Protein AF-A0A353Z4B7-F1 (afdb_monomer_lite)

Structure (mmCIF, N/C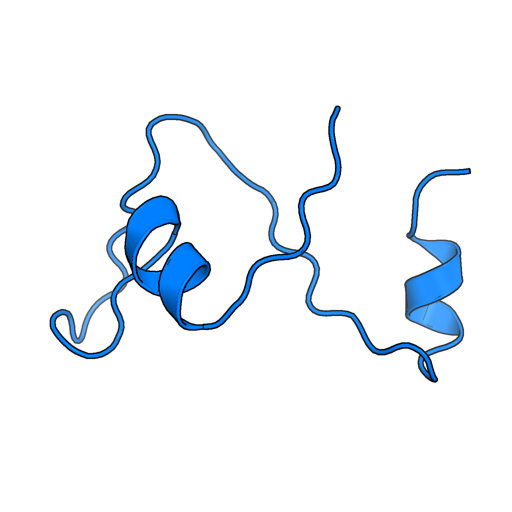A/C/O backbone):
data_AF-A0A353Z4B7-F1
#
_entry.id   AF-A0A353Z4B7-F1
#
loop_
_atom_site.group_PDB
_atom_site.id
_atom_site.type_symbol
_atom_site.label_atom_id
_atom_site.label_alt_id
_atom_site.label_comp_id
_atom_site.label_asym_id
_atom_site.label_entity_id
_atom_site.label_seq_id
_atom_site.pdbx_PDB_ins_code
_atom_site.Cartn_x
_atom_site.Cartn_y
_atom_site.Cartn_z
_atom_site.occupancy
_atom_site.B_iso_or_equiv
_atom_site.auth_seq_id
_atom_site.auth_comp_id
_atom_site.auth_asym_id
_atom_site.auth_atom_id
_atom_site.pdbx_PDB_model_num
ATOM 1 N N . MET A 1 1 ? -3.414 13.989 -11.359 1.00 56.12 1 MET A N 1
ATOM 2 C CA . MET A 1 1 ? -3.312 12.860 -10.411 1.00 56.12 1 MET A CA 1
ATOM 3 C C . MET A 1 1 ? -1.939 12.953 -9.783 1.00 56.12 1 MET A C 1
ATOM 5 O O . MET A 1 1 ? -0.976 12.970 -10.532 1.00 56.12 1 MET A O 1
ATOM 9 N N . ALA A 1 2 ? -1.850 13.154 -8.470 1.00 66.00 2 ALA A N 1
ATOM 10 C CA . ALA A 1 2 ? -0.561 13.230 -7.791 1.00 66.00 2 ALA A CA 1
ATOM 11 C C . ALA A 1 2 ? -0.169 11.818 -7.350 1.00 66.00 2 ALA A C 1
ATOM 13 O O . ALA A 1 2 ? -0.953 11.157 -6.672 1.00 66.00 2 ALA A O 1
ATOM 14 N N . LEU A 1 3 ? 1.003 11.361 -7.783 1.00 74.44 3 LEU A N 1
ATOM 15 C CA . LEU A 1 3 ? 1.599 10.120 -7.311 1.00 74.44 3 LEU A CA 1
ATOM 16 C C . LEU A 1 3 ? 2.277 10.424 -5.970 1.00 74.44 3 LEU A C 1
ATOM 18 O O . LEU A 1 3 ? 3.153 11.283 -5.898 1.00 74.44 3 LEU A O 1
ATOM 22 N N . GLU A 1 4 ? 1.813 9.778 -4.902 1.00 85.25 4 GLU A N 1
ATOM 23 C CA . GLU A 1 4 ? 2.369 9.914 -3.554 1.00 85.25 4 GLU A CA 1
ATOM 24 C C . GLU A 1 4 ? 3.040 8.590 -3.177 1.00 85.25 4 GLU A C 1
ATOM 26 O O . GLU A 1 4 ? 2.382 7.550 -3.142 1.00 85.25 4 GLU A O 1
ATOM 31 N N . HIS A 1 5 ? 4.346 8.615 -2.894 1.00 87.12 5 HIS A N 1
ATOM 32 C CA . HIS A 1 5 ? 5.034 7.447 -2.349 1.00 87.12 5 HIS A CA 1
ATOM 33 C C . HIS A 1 5 ? 4.628 7.253 -0.888 1.00 87.12 5 HIS A C 1
ATOM 35 O O . HIS A 1 5 ? 4.907 8.096 -0.033 1.00 87.12 5 HIS A O 1
ATOM 41 N N . LEU A 1 6 ? 3.963 6.135 -0.602 1.00 90.06 6 LEU A N 1
ATOM 42 C CA . LEU A 1 6 ? 3.522 5.800 0.746 1.00 90.06 6 LEU A CA 1
ATOM 43 C C . LEU A 1 6 ? 4.630 5.068 1.509 1.00 90.06 6 LEU A C 1
ATOM 45 O O . LEU A 1 6 ? 5.223 4.111 1.014 1.00 90.06 6 LEU A O 1
ATOM 49 N N . THR A 1 7 ? 4.876 5.495 2.745 1.00 94.12 7 THR A N 1
ATOM 50 C CA . THR A 1 7 ? 5.659 4.734 3.721 1.00 94.12 7 THR A CA 1
ATOM 51 C C . THR A 1 7 ? 4.738 3.760 4.456 1.00 94.12 7 THR A C 1
ATOM 53 O O .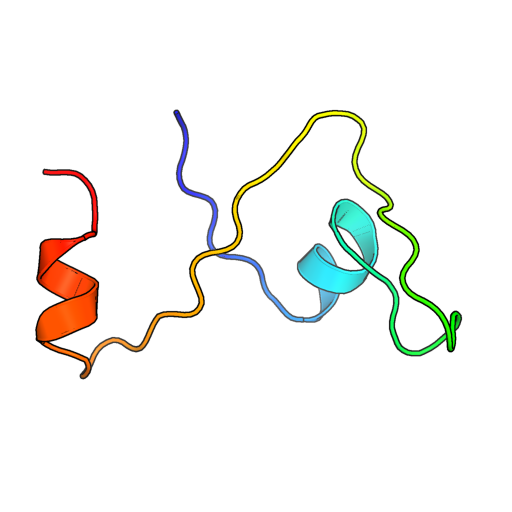 THR A 1 7 ? 3.512 3.826 4.347 1.00 94.12 7 THR A O 1
ATOM 56 N N . LYS A 1 8 ? 5.309 2.856 5.263 1.00 93.38 8 LYS A N 1
ATOM 57 C CA . LYS A 1 8 ? 4.508 1.950 6.102 1.00 93.38 8 LYS A CA 1
ATOM 58 C C . LYS A 1 8 ? 3.551 2.719 7.025 1.00 93.38 8 LYS A C 1
ATOM 60 O O . LYS A 1 8 ? 2.420 2.283 7.214 1.00 93.38 8 LYS A O 1
ATOM 65 N N . GLU A 1 9 ? 3.994 3.830 7.611 1.00 94.19 9 GLU A N 1
ATOM 66 C CA . GLU A 1 9 ? 3.149 4.648 8.488 1.00 94.19 9 GLU A CA 1
ATOM 67 C C . GLU A 1 9 ? 2.007 5.298 7.712 1.00 94.19 9 GLU A C 1
ATOM 69 O O . GLU A 1 9 ? 0.846 5.081 8.059 1.00 94.19 9 GLU A O 1
ATOM 74 N N . THR A 1 10 ? 2.302 5.982 6.602 1.00 93.44 10 THR A N 1
ATOM 75 C CA . THR A 1 10 ? 1.252 6.663 5.831 1.00 93.44 10 THR A CA 1
ATOM 76 C C . THR A 1 10 ? 0.283 5.687 5.164 1.00 93.44 10 THR A C 1
ATOM 78 O O . THR A 1 10 ? -0.896 6.005 5.016 1.00 93.44 10 THR A O 1
ATOM 81 N N . PHE A 1 11 ? 0.719 4.467 4.832 1.00 94.44 11 PHE A N 1
ATOM 82 C CA . PHE A 1 11 ? -0.168 3.403 4.357 1.00 94.44 11 PHE A CA 1
ATOM 83 C C . PHE A 1 11 ? -1.170 2.960 5.431 1.00 94.44 11 PHE A C 1
ATOM 85 O O . PHE A 1 11 ? -2.353 2.788 5.131 1.00 94.44 11 PHE A O 1
ATOM 92 N N . LYS A 1 12 ? -0.731 2.805 6.688 1.00 94.44 12 LYS A N 1
ATOM 93 C CA . LYS A 1 12 ? -1.628 2.420 7.791 1.00 94.44 12 LYS A CA 1
ATOM 94 C C . LYS A 1 12 ? -2.682 3.488 8.076 1.00 94.44 12 LYS A C 1
ATOM 96 O O . LYS A 1 12 ? -3.809 3.138 8.406 1.00 94.44 12 LYS A O 1
ATOM 101 N N . GLU A 1 13 ? -2.325 4.760 7.935 1.00 93.44 13 GLU A N 1
ATOM 102 C CA . GLU A 1 13 ? -3.231 5.886 8.188 1.00 93.44 13 GLU A CA 1
ATOM 103 C C . GLU A 1 13 ? -4.210 6.143 7.039 1.00 93.44 13 GLU A C 1
ATOM 105 O O . GLU A 1 13 ? -5.380 6.427 7.279 1.00 93.44 13 GLU A O 1
ATOM 110 N N . LYS A 1 14 ? -3.740 6.067 5.787 1.00 92.94 14 LYS A N 1
ATOM 111 C CA . LYS A 1 14 ? -4.515 6.502 4.612 1.00 92.94 14 LYS A CA 1
ATOM 112 C C . LYS A 1 14 ? -5.158 5.361 3.825 1.00 92.94 14 LYS A C 1
ATOM 114 O O . LYS A 1 14 ? -6.053 5.625 3.024 1.00 92.94 14 LYS A O 1
ATOM 119 N N . VAL A 1 15 ? -4.684 4.124 3.991 1.00 94.06 15 VAL A N 1
ATOM 120 C CA . VAL A 1 15 ? -5.112 2.976 3.177 1.00 94.06 15 VAL A CA 1
ATOM 121 C C . VAL A 1 15 ? -5.664 1.863 4.050 1.00 94.06 15 VAL A C 1
ATOM 123 O O . VAL A 1 15 ? -6.862 1.614 3.997 1.00 94.06 15 VAL A O 1
ATOM 126 N N . PHE A 1 16 ? -4.823 1.185 4.830 1.00 95.19 16 PHE A N 1
ATOM 127 C CA . PHE A 1 16 ? -5.246 0.035 5.627 1.00 95.19 16 PHE A CA 1
ATOM 128 C C . PHE A 1 16 ? -4.305 -0.228 6.803 1.00 95.19 16 PHE A C 1
ATOM 130 O O . PHE A 1 16 ? -3.128 -0.559 6.623 1.00 95.19 16 PHE A O 1
ATOM 137 N N . ASN A 1 17 ? -4.844 -0.158 8.022 1.00 95.50 17 ASN A N 1
ATOM 138 C CA . ASN A 1 17 ? -4.115 -0.539 9.225 1.00 95.50 17 ASN A CA 1
ATOM 139 C C . ASN A 1 17 ? -4.203 -2.053 9.478 1.00 95.50 17 ASN A C 1
ATOM 141 O O . ASN A 1 17 ? -5.103 -2.532 10.175 1.00 95.50 17 ASN A O 1
ATOM 145 N N . PHE A 1 18 ? -3.222 -2.776 8.939 1.00 93.81 18 PHE A N 1
ATOM 146 C CA . PHE A 1 18 ? -3.081 -4.230 9.058 1.00 93.81 18 PHE A CA 1
ATOM 147 C C . PHE A 1 18 ? -2.617 -4.726 10.440 1.00 93.81 18 PHE A C 1
ATOM 149 O O . PHE A 1 18 ? -2.557 -5.930 10.667 1.00 93.81 18 PHE A O 1
ATOM 156 N N . GLU A 1 19 ? -2.243 -3.832 11.361 1.00 94.25 19 GLU A N 1
ATOM 157 C CA . GLU A 1 19 ? -1.851 -4.211 12.729 1.00 94.25 19 GLU A CA 1
ATOM 158 C C . GLU A 1 19 ? -3.067 -4.256 13.667 1.00 94.25 19 GLU A C 1
ATOM 160 O O . GLU A 1 19 ? -3.083 -5.018 14.631 1.00 94.25 19 GLU A O 1
ATOM 165 N N . VAL A 1 20 ? -4.096 -3.456 13.371 1.00 94.62 20 VAL A N 1
ATOM 166 C CA . VAL A 1 20 ? -5.328 -3.363 14.169 1.00 94.62 20 VAL A CA 1
ATOM 167 C C . VAL A 1 20 ? -6.436 -4.240 13.594 1.00 94.62 20 VAL A C 1
ATOM 169 O O . VAL A 1 20 ? -7.149 -4.909 14.340 1.00 94.62 20 VAL A O 1
ATOM 172 N N . ASN A 1 21 ? -6.586 -4.248 12.270 1.00 93.81 21 ASN A N 1
ATOM 173 C CA . ASN A 1 21 ? -7.660 -4.962 11.593 1.00 93.81 21 ASN A CA 1
ATOM 174 C C . ASN A 1 21 ? -7.118 -6.249 10.960 1.00 93.81 21 ASN A C 1
ATOM 176 O O . ASN A 1 21 ? -6.119 -6.217 10.243 1.00 93.81 21 ASN A O 1
ATOM 180 N N . LYS A 1 22 ? -7.797 -7.378 11.201 1.00 92.44 22 LYS A N 1
ATOM 181 C CA . LYS A 1 22 ? -7.495 -8.651 10.521 1.00 92.44 22 LYS A CA 1
ATOM 182 C C . LYS A 1 22 ? -8.117 -8.724 9.128 1.00 92.44 22 LYS A C 1
ATOM 184 O O . LYS A 1 22 ? -7.512 -9.283 8.221 1.00 92.44 22 LYS A O 1
ATOM 189 N N . ASP A 1 23 ? -9.299 -8.140 8.979 1.00 94.94 23 ASP A N 1
ATOM 190 C CA . ASP A 1 23 ? -10.023 -8.046 7.717 1.00 94.94 23 ASP A CA 1
ATOM 191 C C . ASP A 1 23 ? -9.751 -6.701 7.039 1.00 94.94 23 ASP A C 1
ATOM 193 O O . ASP A 1 23 ? -9.483 -5.697 7.705 1.00 94.94 23 ASP A O 1
ATOM 197 N N 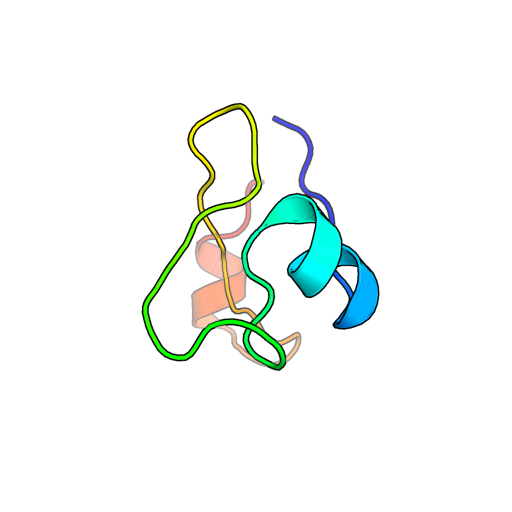. TRP A 1 24 ? -9.822 -6.672 5.706 1.00 92.00 24 TRP A N 1
ATOM 198 C CA . TRP A 1 24 ? -9.562 -5.461 4.931 1.00 92.00 24 TRP A CA 1
ATOM 199 C C . TRP A 1 24 ? -10.562 -4.347 5.271 1.00 92.00 24 TRP A C 1
ATOM 201 O O . TRP A 1 24 ? -11.770 -4.498 5.083 1.00 92.00 24 TRP A O 1
ATOM 211 N N . LYS A 1 25 ? -10.039 -3.201 5.715 1.00 93.81 25 LYS A N 1
ATOM 212 C CA . LYS A 1 25 ? -10.810 -1.995 6.029 1.00 93.81 25 LYS A CA 1
ATOM 213 C C . LYS A 1 25 ? -10.112 -0.770 5.451 1.00 93.81 25 LYS A C 1
ATOM 215 O O . LYS A 1 25 ? -9.103 -0.318 5.980 1.00 93.81 25 LYS A O 1
ATOM 220 N N . PHE A 1 26 ? -10.644 -0.245 4.354 1.00 94.06 26 PHE A N 1
ATOM 221 C CA . PHE A 1 26 ? -10.067 0.934 3.722 1.00 94.06 26 PHE A CA 1
ATOM 222 C C . PHE A 1 26 ? -10.318 2.190 4.576 1.00 94.06 26 PHE A C 1
ATOM 224 O O . PHE A 1 26 ? -11.466 2.481 4.906 1.00 94.06 26 PHE A O 1
ATOM 231 N N . GLU A 1 27 ? -9.258 2.919 4.932 1.00 92.00 27 GLU A N 1
ATOM 232 C CA . GLU A 1 27 ? -9.321 4.118 5.794 1.00 92.00 27 GLU A CA 1
ATOM 233 C C . GLU A 1 27 ? -9.424 5.436 4.993 1.00 92.00 27 GLU A C 1
ATOM 235 O O . GLU A 1 27 ? -9.647 6.507 5.557 1.00 92.00 27 GLU A O 1
ATOM 240 N N . GLY A 1 28 ? -9.277 5.383 3.666 1.00 90.88 28 GLY A N 1
ATOM 241 C CA . GLY A 1 28 ? -9.335 6.560 2.802 1.00 90.88 28 GLY A CA 1
ATOM 242 C C . GLY A 1 28 ? -10.760 7.038 2.493 1.00 90.88 28 GLY A C 1
ATOM 243 O O . GLY A 1 28 ? -11.727 6.280 2.500 1.00 90.88 28 GLY A O 1
ATOM 244 N N . SER A 1 29 ? -10.893 8.321 2.145 1.00 92.12 29 SER A N 1
ATOM 245 C CA . SER A 1 29 ? -12.183 8.954 1.812 1.00 92.12 29 SER A CA 1
ATOM 246 C C . SER A 1 29 ? -12.573 8.870 0.333 1.00 92.12 29 SER A C 1
ATOM 248 O O . SER A 1 29 ? -13.701 9.198 -0.035 1.00 92.12 29 SER A O 1
ATOM 250 N N . LYS A 1 30 ? -11.644 8.461 -0.536 1.00 90.19 30 LYS A N 1
ATOM 251 C CA . LYS A 1 30 ? -11.844 8.323 -1.984 1.00 90.19 30 LY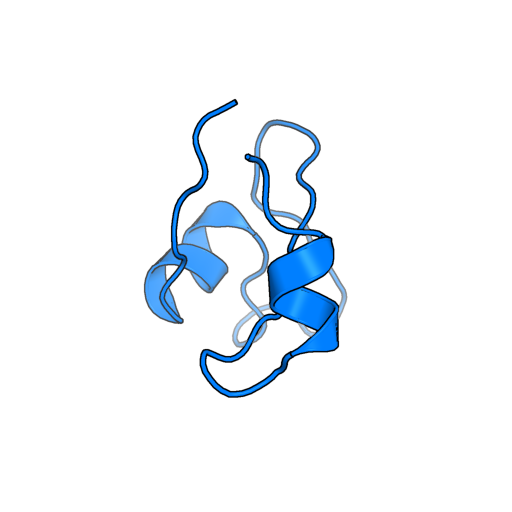S A CA 1
ATOM 252 C C . LYS A 1 30 ? -11.254 6.999 -2.461 1.00 90.19 30 LYS A C 1
ATOM 254 O O . LYS A 1 30 ? -10.256 6.569 -1.885 1.00 90.19 30 LYS A O 1
ATOM 259 N N . PRO A 1 31 ? -11.802 6.388 -3.527 1.00 90.75 31 PRO A N 1
ATOM 260 C CA . PRO A 1 31 ? -11.177 5.232 -4.156 1.00 90.75 31 PRO A CA 1
ATOM 261 C C . PRO A 1 31 ? -9.724 5.538 -4.526 1.00 90.75 31 PRO A C 1
ATOM 263 O O . PRO A 1 31 ? -9.426 6.615 -5.048 1.00 90.75 31 PRO A O 1
ATOM 266 N N . ALA A 1 32 ? -8.836 4.588 -4.255 1.00 90.44 32 ALA A N 1
ATOM 267 C CA . ALA A 1 32 ? -7.413 4.704 -4.527 1.00 90.44 32 ALA A CA 1
ATOM 268 C C . ALA A 1 32 ? -6.914 3.457 -5.263 1.00 90.44 32 ALA A C 1
ATOM 270 O O . ALA A 1 32 ? -7.430 2.358 -5.061 1.00 90.44 32 ALA A O 1
ATOM 271 N N . ILE A 1 33 ? -5.896 3.646 -6.101 1.00 90.38 33 ILE A N 1
ATOM 272 C CA . ILE A 1 33 ? -5.128 2.564 -6.718 1.00 90.38 33 ILE A CA 1
ATOM 273 C C . ILE A 1 33 ? -3.770 2.544 -6.029 1.00 90.38 33 ILE A C 1
ATOM 275 O O . ILE A 1 33 ? -3.131 3.589 -5.903 1.00 90.38 33 ILE A O 1
ATOM 279 N N . ILE A 1 34 ? -3.351 1.366 -5.574 1.00 90.31 34 ILE A N 1
ATOM 280 C CA . ILE A 1 34 ? -2.043 1.160 -4.956 1.00 90.31 34 ILE A CA 1
ATOM 281 C C . ILE A 1 34 ? -1.156 0.433 -5.962 1.00 90.31 34 ILE A C 1
ATOM 283 O O . ILE A 1 34 ? -1.449 -0.705 -6.325 1.00 90.31 34 ILE A O 1
ATOM 287 N N . ASP A 1 35 ? -0.091 1.099 -6.407 1.00 89.00 35 ASP A N 1
ATOM 288 C CA . ASP A 1 35 ? 0.949 0.502 -7.242 1.00 89.00 35 ASP A CA 1
ATOM 289 C C . ASP A 1 35 ? 2.122 0.057 -6.361 1.00 89.00 35 ASP A C 1
ATOM 291 O O . ASP A 1 35 ? 2.845 0.875 -5.787 1.00 89.00 35 ASP A O 1
ATOM 295 N N . PHE A 1 36 ? 2.280 -1.256 -6.214 1.00 88.31 36 PHE A N 1
ATOM 296 C CA . PHE A 1 36 ? 3.421 -1.837 -5.519 1.00 88.31 36 PHE A CA 1
ATOM 297 C C . PHE A 1 36 ? 4.571 -1.998 -6.510 1.00 88.31 36 PHE A C 1
ATOM 299 O O . PHE A 1 36 ? 4.676 -3.012 -7.201 1.00 88.31 36 PHE A O 1
ATOM 306 N N . TYR A 1 37 ? 5.441 -0.992 -6.560 1.00 86.25 37 TYR A N 1
ATOM 307 C CA . TYR A 1 37 ? 6.571 -0.961 -7.478 1.00 86.25 37 TYR A CA 1
ATOM 308 C C . TYR A 1 37 ? 7.910 -1.202 -6.766 1.00 86.25 37 TYR A C 1
ATOM 310 O O . TYR A 1 37 ? 8.032 -1.122 -5.542 1.00 86.25 37 TYR A O 1
ATOM 318 N N . ALA A 1 38 ? 8.939 -1.479 -7.565 1.00 86.25 38 ALA A N 1
ATOM 319 C CA . ALA A 1 38 ? 10.328 -1.460 -7.131 1.00 86.25 38 ALA A CA 1
ATOM 320 C C . ALA A 1 38 ? 11.196 -0.763 -8.186 1.00 86.25 38 ALA A C 1
ATOM 322 O O . ALA A 1 38 ? 10.966 -0.928 -9.386 1.00 86.25 38 ALA A O 1
ATOM 323 N N . ASP A 1 39 ? 12.241 -0.047 -7.765 1.00 83.88 39 ASP A N 1
ATOM 324 C CA . ASP A 1 39 ? 13.110 0.726 -8.671 1.00 83.88 39 ASP A CA 1
ATOM 325 C C . ASP A 1 39 ? 13.852 -0.134 -9.706 1.00 83.88 39 ASP A C 1
ATOM 327 O O . ASP A 1 39 ? 14.303 0.362 -10.740 1.00 83.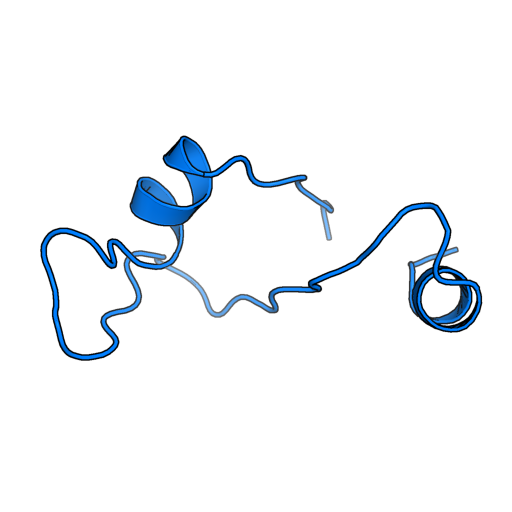88 39 ASP A O 1
ATOM 331 N N . TRP A 1 40 ? 13.991 -1.433 -9.456 1.00 87.25 40 TRP A N 1
ATOM 332 C CA . TRP A 1 40 ? 14.629 -2.393 -10.361 1.00 87.25 40 TRP A CA 1
ATOM 333 C C . TRP A 1 40 ? 13.623 -3.153 -11.241 1.00 87.25 40 TRP A C 1
ATOM 335 O O . TRP A 1 40 ? 14.026 -3.895 -12.137 1.00 87.25 40 TRP A O 1
ATOM 345 N N . CYS A 1 41 ? 12.318 -2.959 -11.038 1.00 86.94 41 CYS A N 1
ATOM 346 C CA . CYS A 1 41 ? 11.280 -3.610 -11.827 1.00 86.94 41 CYS A CA 1
ATOM 347 C C . CYS A 1 41 ? 11.074 -2.873 -13.161 1.00 86.94 41 CYS A C 1
ATOM 349 O O . CYS A 1 41 ? 10.356 -1.876 -13.240 1.00 86.94 41 CYS A O 1
ATOM 351 N N . ALA A 1 42 ? 11.694 -3.376 -14.232 1.00 78.81 42 ALA A N 1
ATOM 352 C CA . ALA A 1 42 ? 11.550 -2.801 -15.572 1.00 78.81 42 ALA A CA 1
ATOM 353 C C . ALA A 1 42 ? 10.090 -2.774 -16.090 1.00 78.81 42 ALA A C 1
ATOM 355 O O . ALA A 1 42 ? 9.688 -1.730 -16.601 1.00 78.81 42 ALA A O 1
ATOM 356 N N . PRO A 1 43 ? 9.257 -3.824 -15.907 1.00 81.75 43 PRO A N 1
ATOM 357 C CA . PRO A 1 43 ? 7.840 -3.767 -16.279 1.00 81.75 43 PRO A CA 1
ATOM 358 C C . PRO A 1 43 ? 7.043 -2.707 -15.504 1.00 81.75 43 PRO A C 1
ATOM 360 O O . PRO A 1 43 ? 6.184 -2.050 -16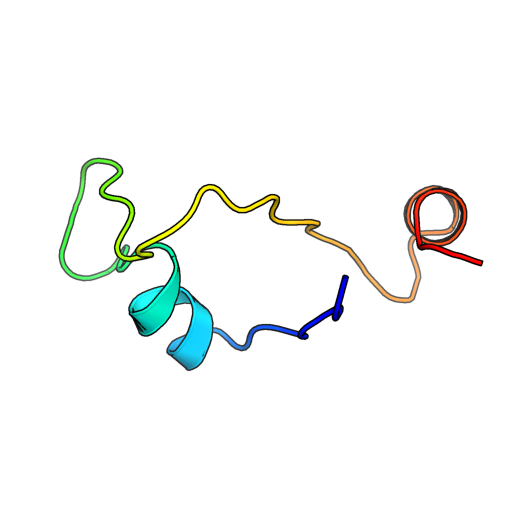.080 1.00 81.75 43 PRO A O 1
ATOM 363 N N . CYS A 1 44 ? 7.356 -2.487 -14.223 1.00 81.62 44 CYS A N 1
ATOM 364 C CA . CYS A 1 44 ? 6.670 -1.499 -13.387 1.00 81.62 44 CYS A CA 1
ATOM 365 C C . CYS A 1 44 ? 6.924 -0.068 -13.891 1.00 81.62 44 CYS A C 1
ATOM 367 O O . CYS A 1 44 ? 6.008 0.745 -13.969 1.00 81.62 44 CYS A O 1
ATOM 369 N N . LYS A 1 45 ? 8.155 0.220 -14.340 1.00 76.25 45 LYS A N 1
ATOM 370 C CA . LYS A 1 45 ? 8.514 1.522 -14.930 1.00 76.25 45 LYS A CA 1
ATOM 371 C C . LYS A 1 45 ? 7.748 1.844 -16.212 1.00 76.25 45 LYS A C 1
ATOM 373 O O . LYS A 1 45 ? 7.614 3.015 -16.535 1.00 76.25 45 LYS A O 1
ATOM 378 N N . MET A 1 46 ? 7.260 0.833 -16.933 1.00 78.38 46 MET A N 1
ATOM 379 C CA . MET A 1 46 ? 6.445 1.039 -18.135 1.00 78.38 46 MET A CA 1
ATOM 380 C C . MET A 1 46 ? 4.998 1.438 -17.814 1.00 78.38 46 MET A C 1
ATOM 382 O O . MET A 1 46 ? 4.329 2.005 -18.671 1.00 78.38 46 MET A O 1
ATOM 386 N N . VAL A 1 47 ? 4.510 1.114 -16.612 1.00 78.56 47 VAL A N 1
ATOM 387 C CA . VAL A 1 47 ? 3.149 1.437 -16.144 1.00 78.56 47 VAL A CA 1
ATOM 388 C C . VAL A 1 47 ? 3.107 2.801 -15.448 1.00 78.56 47 VAL A C 1
ATOM 390 O O . VAL A 1 47 ? 2.050 3.429 -15.383 1.00 78.56 47 VAL A O 1
ATOM 393 N N . ALA A 1 48 ? 4.256 3.280 -14.960 1.00 75.75 48 ALA A N 1
ATOM 394 C CA . ALA A 1 48 ? 4.378 4.611 -14.388 1.00 75.75 48 ALA A CA 1
ATOM 395 C C . ALA A 1 48 ? 4.000 5.697 -15.423 1.00 75.75 48 ALA A C 1
ATOM 397 O O . ALA A 1 48 ? 4.340 5.569 -16.603 1.00 75.75 48 ALA A O 1
ATOM 398 N N . PRO A 1 49 ? 3.286 6.760 -15.008 1.00 67.62 49 PRO A N 1
ATOM 399 C CA . PRO A 1 49 ? 2.910 7.851 -15.903 1.00 67.62 49 PRO A CA 1
ATOM 400 C C . PRO A 1 49 ? 4.149 8.544 -16.498 1.00 67.62 49 PRO A C 1
ATOM 402 O O . PRO A 1 49 ? 5.146 8.731 -15.800 1.00 67.62 49 PRO A O 1
ATOM 405 N N . ILE A 1 50 ? 4.052 8.910 -17.783 1.00 60.03 50 ILE A N 1
ATOM 406 C CA . ILE A 1 50 ? 5.065 9.659 -18.554 1.00 60.03 50 ILE A CA 1
ATOM 407 C C . ILE A 1 50 ? 5.108 11.120 -18.096 1.00 60.03 50 ILE A C 1
ATOM 409 O O . ILE A 1 50 ? 4.010 11.694 -17.896 1.00 60.03 50 ILE A O 1
#

Secondary structure (DSSP, 8-state):
-------HHHHHHHT--TTT-SS-----SS--------TT-HHHHHHS--

Radius of gyration: 12.8 Å; chains: 1; bounding box: 27×22×33 Å

Foldseek 3Di:
DDDDDDDPVNCCQQQNVVVPDVDGDGNHPDDDDDQDDDPPDPVSVVVDDD

Sequence (50 aa):
MALEHLTKETFKEKVFNFEVNKDWKFEGSKPAIIDFYADWCAPCKMVAPI

pLDDT: mean 87.03, std 9.27, range [56.12, 95.5]